Protein AF-X1CIK1-F1 (afdb_monomer_lite)

pLDDT: mean 94.16, std 3.33, range [76.56, 97.62]

Structure (mmCIF, N/CA/C/O backbone):
data_AF-X1CIK1-F1
#
_entry.id   AF-X1CIK1-F1
#
loop_
_atom_site.group_PDB
_atom_site.id
_atom_site.type_symbol
_atom_site.label_atom_id
_atom_site.label_alt_id
_atom_site.label_comp_id
_atom_site.label_asym_id
_atom_site.label_entity_id
_atom_site.label_seq_id
_atom_site.pdbx_PDB_ins_code
_atom_site.Cartn_x
_atom_site.Cartn_y
_atom_site.Cartn_z
_atom_site.occupancy
_atom_site.B_iso_or_equiv
_atom_site.auth_seq_id
_atom_site.auth_comp_id
_atom_site.auth_asym_id
_atom_site.auth_atom_id
_atom_site.pdbx_PDB_model_num
ATOM 1 N N . MET A 1 1 ? 18.945 11.093 3.969 1.00 76.56 1 MET A N 1
ATOM 2 C CA . MET A 1 1 ? 17.959 11.317 2.883 1.00 76.56 1 MET A CA 1
ATOM 3 C C . MET A 1 1 ? 18.130 10.240 1.809 1.00 76.56 1 MET A C 1
ATOM 5 O O . MET A 1 1 ? 19.262 9.847 1.550 1.00 76.56 1 MET A O 1
ATOM 9 N N . ARG A 1 2 ? 17.051 9.687 1.233 1.00 86.06 2 ARG A N 1
ATOM 10 C CA . ARG A 1 2 ? 17.156 8.729 0.107 1.00 86.06 2 ARG A CA 1
ATOM 11 C C . ARG A 1 2 ? 17.204 9.504 -1.212 1.00 86.06 2 ARG A C 1
ATOM 13 O O . ARG A 1 2 ? 16.547 10.529 -1.328 1.00 86.06 2 ARG A O 1
ATOM 20 N N . THR A 1 3 ? 17.933 8.998 -2.207 1.00 96.88 3 THR A N 1
ATOM 21 C CA . THR A 1 3 ? 17.868 9.550 -3.570 1.00 96.88 3 THR A CA 1
ATOM 22 C C . THR A 1 3 ? 16.489 9.286 -4.185 1.00 96.88 3 THR A C 1
ATOM 24 O O . THR A 1 3 ? 15.876 8.268 -3.837 1.00 96.88 3 THR A O 1
ATOM 27 N N . PRO A 1 4 ? 16.017 10.107 -5.141 1.00 96.44 4 PRO A N 1
ATOM 28 C CA . PRO A 1 4 ? 14.732 9.889 -5.814 1.00 96.44 4 PRO A CA 1
ATOM 29 C C . PRO A 1 4 ? 14.586 8.469 -6.377 1.00 96.44 4 PRO A C 1
ATOM 31 O O . PRO A 1 4 ? 13.626 7.765 -6.069 1.00 96.44 4 PRO A O 1
ATOM 34 N N . LYS A 1 5 ? 15.623 7.975 -7.073 1.00 95.56 5 LYS A N 1
ATOM 35 C CA . LYS A 1 5 ? 15.680 6.601 -7.602 1.00 95.56 5 LYS A CA 1
ATOM 36 C C . LYS A 1 5 ? 15.501 5.534 -6.520 1.00 95.56 5 LYS A C 1
ATOM 38 O O . LYS A 1 5 ? 14.895 4.501 -6.778 1.00 95.56 5 LYS A O 1
ATOM 43 N N . ARG A 1 6 ? 16.051 5.733 -5.314 1.00 94.44 6 ARG A N 1
ATOM 44 C CA . ARG A 1 6 ? 15.900 4.785 -4.194 1.00 94.44 6 ARG A CA 1
ATOM 45 C C . ARG A 1 6 ? 14.544 4.925 -3.497 1.00 94.44 6 ARG A C 1
ATOM 47 O O . ARG A 1 6 ? 14.023 3.911 -3.042 1.00 94.44 6 ARG A O 1
ATOM 54 N N . GLY A 1 7 ? 13.990 6.134 -3.411 1.00 94.19 7 GLY A N 1
ATOM 55 C CA . GLY A 1 7 ? 12.675 6.4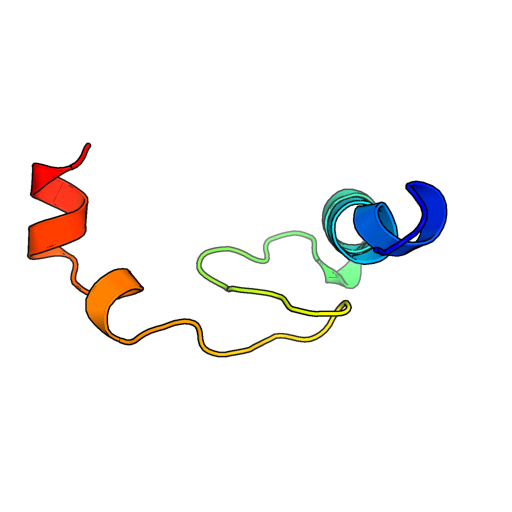02 -2.820 1.00 94.19 7 GLY A CA 1
ATOM 56 C C . GLY A 1 7 ? 11.528 5.808 -3.636 1.00 94.19 7 GLY A C 1
ATOM 57 O O . GLY A 1 7 ? 10.666 5.139 -3.075 1.00 94.19 7 GLY A O 1
ATOM 58 N N . ALA A 1 8 ? 11.584 5.950 -4.962 1.00 95.94 8 ALA A N 1
ATOM 59 C CA . ALA A 1 8 ? 10.529 5.502 -5.871 1.00 95.94 8 ALA A CA 1
ATOM 60 C C . ALA A 1 8 ? 10.449 3.975 -6.056 1.00 95.94 8 ALA A C 1
ATOM 62 O O . ALA A 1 8 ? 9.463 3.479 -6.592 1.00 95.94 8 ALA A O 1
ATOM 63 N N . LYS A 1 9 ? 11.455 3.202 -5.611 1.00 96.12 9 LYS A N 1
ATOM 64 C CA . LYS A 1 9 ? 11.533 1.749 -5.873 1.00 96.12 9 LYS A CA 1
ATOM 65 C C . LYS A 1 9 ? 10.281 0.978 -5.464 1.00 96.12 9 LYS A C 1
ATOM 67 O O . LYS A 1 9 ? 9.900 0.054 -6.171 1.00 96.12 9 LYS A O 1
ATOM 72 N N . THR A 1 10 ? 9.693 1.305 -4.311 1.00 95.50 10 THR A N 1
ATOM 73 C CA . THR A 1 10 ? 8.488 0.612 -3.832 1.00 95.50 10 THR A CA 1
ATOM 74 C C . THR A 1 10 ? 7.294 0.953 -4.714 1.00 95.50 10 THR A C 1
ATOM 76 O O . THR A 1 10 ? 6.617 0.042 -5.167 1.00 95.50 10 THR A O 1
ATOM 79 N N . SER A 1 11 ? 7.080 2.237 -5.012 1.00 95.19 11 SER A N 1
ATOM 80 C CA . SER A 1 11 ? 5.958 2.690 -5.841 1.00 95.19 11 SER A CA 1
ATOM 81 C C . SER A 1 11 ? 6.028 2.124 -7.256 1.00 95.19 11 SER A C 1
ATOM 83 O O . SER A 1 11 ? 5.039 1.596 -7.746 1.00 95.19 11 SER A O 1
ATOM 85 N N . VAL A 1 12 ? 7.211 2.158 -7.881 1.00 95.88 12 VAL A N 1
ATOM 86 C CA . VAL A 1 12 ? 7.421 1.579 -9.217 1.00 95.88 12 VAL A CA 1
ATOM 87 C C . VAL A 1 12 ? 7.143 0.077 -9.199 1.00 95.88 12 VAL A C 1
ATOM 89 O O . VAL A 1 12 ? 6.374 -0.392 -10.023 1.00 95.88 12 VAL A O 1
ATOM 92 N N . TYR A 1 13 ? 7.689 -0.666 -8.228 1.00 94.75 13 TYR A N 1
ATOM 93 C CA . TYR A 1 13 ? 7.452 -2.109 -8.106 1.00 94.75 13 TYR A CA 1
ATOM 94 C C . TYR A 1 13 ? 5.961 -2.460 -7.996 1.00 94.75 13 TYR A C 1
ATOM 96 O O . TYR A 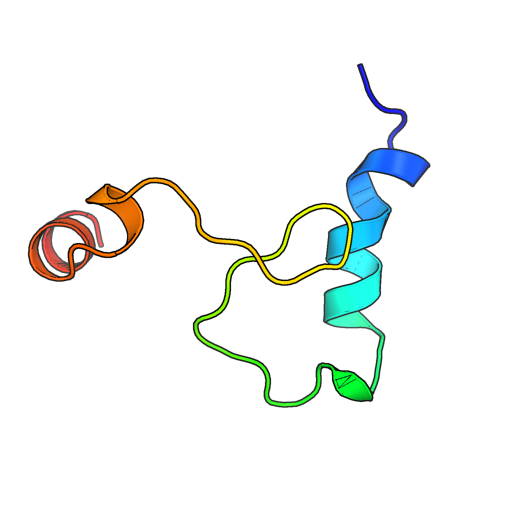1 13 ? 5.507 -3.360 -8.698 1.00 94.75 13 TYR A O 1
ATOM 104 N N . LEU A 1 14 ? 5.207 -1.743 -7.155 1.00 95.06 14 LEU A N 1
ATOM 105 C CA . LEU A 1 14 ? 3.772 -1.984 -6.970 1.00 95.06 14 LEU A CA 1
ATOM 106 C C . LEU A 1 14 ? 2.950 -1.654 -8.218 1.00 95.06 14 LEU A C 1
ATOM 108 O O . LEU A 1 14 ? 1.984 -2.348 -8.505 1.00 95.06 14 LEU A O 1
ATOM 112 N N . ALA A 1 15 ? 3.340 -0.616 -8.960 1.00 94.75 15 ALA A N 1
ATOM 113 C CA . ALA A 1 15 ? 2.627 -0.192 -10.159 1.00 94.75 15 ALA A CA 1
ATOM 114 C C . ALA A 1 15 ? 2.935 -1.059 -11.391 1.00 94.75 15 ALA A C 1
ATOM 116 O O . ALA A 1 15 ? 2.114 -1.125 -12.301 1.00 94.75 15 ALA A O 1
ATOM 117 N N . SER A 1 16 ? 4.117 -1.684 -11.456 1.00 95.12 16 SER A N 1
ATOM 118 C CA . SER A 1 16 ? 4.615 -2.295 -12.696 1.00 95.12 16 SER A CA 1
ATOM 119 C C . SER A 1 16 ? 4.752 -3.815 -12.672 1.00 95.12 16 SER A C 1
ATOM 121 O O . SER A 1 16 ? 5.048 -4.392 -13.715 1.00 95.12 16 SER A O 1
ATOM 123 N N . THR A 1 17 ? 4.639 -4.473 -11.514 1.00 94.19 17 THR A N 1
ATOM 124 C CA . THR A 1 17 ? 4.928 -5.916 -11.410 1.00 94.19 17 THR A CA 1
ATOM 125 C C . THR A 1 17 ? 3.648 -6.744 -11.515 1.00 94.19 17 THR A C 1
ATOM 127 O O . THR A 1 17 ? 2.729 -6.490 -10.737 1.00 94.19 17 THR A O 1
ATOM 130 N N . PRO A 1 18 ? 3.596 -7.776 -12.384 1.00 93.50 18 PRO A N 1
ATOM 131 C CA . PRO A 1 18 ? 2.409 -8.615 -12.530 1.00 93.50 18 PRO A CA 1
ATOM 132 C C . PRO A 1 18 ? 1.947 -9.301 -11.245 1.00 93.50 18 PRO A C 1
ATOM 134 O O . PRO A 1 18 ? 0.751 -9.395 -10.995 1.00 93.50 18 PRO A O 1
ATOM 137 N N . ASP A 1 19 ? 2.887 -9.692 -10.383 1.00 89.19 19 ASP A N 1
ATOM 138 C CA . ASP A 1 19 ? 2.599 -10.306 -9.081 1.00 89.19 19 ASP A CA 1
ATOM 139 C C . ASP A 1 19 ? 1.746 -9.413 -8.164 1.00 89.19 19 ASP A C 1
ATOM 141 O O . ASP A 1 19 ? 1.152 -9.897 -7.203 1.00 89.19 19 ASP A O 1
ATOM 145 N N . MET A 1 20 ? 1.709 -8.103 -8.428 1.00 92.44 20 MET A N 1
ATOM 146 C CA . MET A 1 20 ? 0.942 -7.127 -7.654 1.00 92.44 20 MET A CA 1
ATOM 147 C C . MET A 1 20 ? -0.442 -6.847 -8.256 1.00 92.44 20 MET A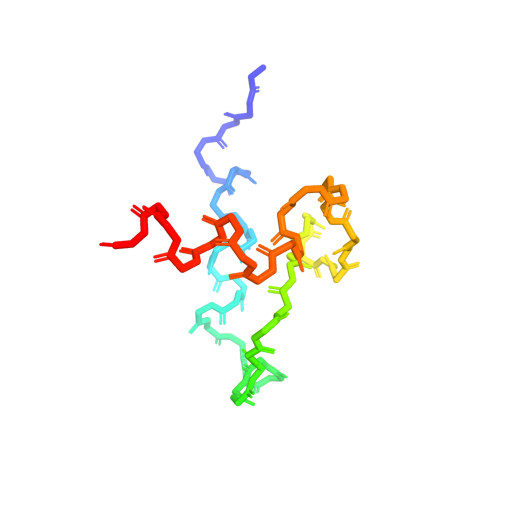 C 1
ATOM 149 O O . MET A 1 20 ? -1.218 -6.098 -7.659 1.00 92.44 20 MET A O 1
ATOM 153 N N . TYR A 1 21 ? -0.792 -7.436 -9.404 1.00 92.12 21 TYR A N 1
ATOM 154 C CA . TYR A 1 21 ? -2.131 -7.282 -9.966 1.00 92.12 21 TYR A CA 1
ATOM 155 C C . TYR A 1 21 ? -3.187 -7.852 -9.012 1.00 92.12 21 TYR A C 1
ATOM 157 O O . TYR A 1 21 ? -3.116 -8.998 -8.578 1.00 92.12 21 TYR A O 1
ATOM 165 N N . GLY A 1 22 ? -4.167 -7.017 -8.657 1.00 90.88 22 GLY A N 1
ATOM 166 C CA . GLY A 1 22 ? -5.222 -7.360 -7.700 1.00 90.88 22 GLY A CA 1
ATOM 167 C C . GLY A 1 22 ? -4.833 -7.228 -6.222 1.00 90.88 22 GLY A C 1
ATOM 168 O O . GLY A 1 22 ? -5.688 -7.417 -5.360 1.00 90.88 22 GLY A O 1
ATOM 169 N N . ALA A 1 23 ? -3.588 -6.867 -5.891 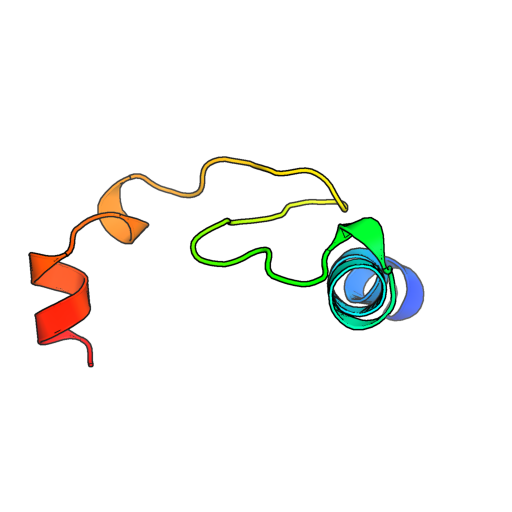1.00 91.50 23 ALA A N 1
ATOM 170 C CA . ALA A 1 23 ? -3.185 -6.655 -4.503 1.00 91.50 23 ALA A CA 1
ATOM 171 C C . ALA A 1 23 ? -3.769 -5.338 -3.948 1.00 91.50 23 ALA A C 1
ATOM 173 O O . ALA A 1 23 ? -3.310 -4.248 -4.287 1.00 91.50 23 ALA A O 1
ATOM 174 N N . THR A 1 24 ? -4.759 -5.435 -3.057 1.00 92.00 24 THR A N 1
ATOM 175 C CA . THR A 1 24 ? -5.414 -4.289 -2.395 1.00 92.00 24 THR A CA 1
ATOM 176 C C . THR A 1 24 ? -5.372 -4.419 -0.867 1.00 92.00 24 THR A C 1
ATOM 178 O O . THR A 1 24 ? -5.039 -5.474 -0.332 1.00 92.00 24 THR A O 1
ATOM 181 N N . GLY A 1 25 ? -5.645 -3.323 -0.144 1.00 91.56 25 GLY A N 1
ATOM 182 C CA . GLY A 1 25 ? -5.764 -3.319 1.327 1.00 91.56 25 GLY A CA 1
ATOM 183 C C . GLY A 1 25 ? -4.461 -3.550 2.109 1.00 91.56 25 GLY A C 1
ATOM 184 O O . GLY A 1 25 ? -4.490 -3.718 3.325 1.00 91.56 25 GLY A O 1
ATOM 185 N N . LYS A 1 26 ? -3.310 -3.563 1.429 1.00 93.38 26 LYS A N 1
ATOM 186 C CA . LYS A 1 26 ? -1.999 -3.882 2.008 1.00 93.38 26 LYS A CA 1
ATOM 187 C C . LYS A 1 26 ? -1.088 -2.664 2.073 1.00 93.38 26 LYS A C 1
ATOM 189 O O . LYS A 1 26 ? -1.131 -1.784 1.218 1.00 93.38 26 LYS A O 1
ATOM 194 N N . TYR A 1 27 ? -0.195 -2.663 3.058 1.00 95.31 27 TYR A N 1
ATOM 195 C CA . TYR A 1 27 ? 0.861 -1.663 3.198 1.00 95.31 27 TYR A CA 1
ATOM 196 C C . TYR A 1 27 ? 2.226 -2.272 2.866 1.00 95.31 27 TYR A C 1
ATOM 198 O O . TYR A 1 27 ? 2.542 -3.385 3.286 1.00 95.31 27 TYR A O 1
ATOM 206 N N . PHE A 1 28 ? 3.062 -1.530 2.134 1.00 95.50 28 PHE A N 1
ATOM 207 C CA . PHE A 1 28 ? 4.373 -2.003 1.694 1.00 95.50 28 PHE A CA 1
ATOM 208 C C . PHE A 1 28 ? 5.500 -1.051 2.089 1.00 95.50 28 PHE A C 1
ATOM 210 O O . PHE A 1 28 ? 5.438 0.161 1.886 1.00 95.50 28 PHE A O 1
ATOM 217 N N . LYS A 1 29 ? 6.605 -1.629 2.562 1.00 94.69 29 LYS A N 1
ATOM 218 C CA . LYS A 1 29 ? 7.850 -0.928 2.883 1.00 94.69 29 LYS A CA 1
ATOM 219 C C . LYS A 1 29 ? 9.027 -1.667 2.261 1.00 94.69 29 LYS A C 1
ATOM 221 O O . LYS A 1 29 ? 9.220 -2.858 2.475 1.00 94.69 29 LYS A O 1
ATOM 226 N N . ASN A 1 30 ? 9.849 -0.948 1.494 1.00 93.00 30 ASN A N 1
ATOM 227 C CA . ASN A 1 30 ? 11.003 -1.508 0.775 1.00 93.00 30 ASN A CA 1
ATOM 228 C C . ASN A 1 30 ? 10.642 -2.721 -0.121 1.00 93.00 30 ASN A C 1
ATOM 230 O O . ASN A 1 30 ? 11.419 -3.674 -0.191 1.00 93.00 30 ASN A O 1
ATOM 234 N N . ARG A 1 31 ? 9.497 -2.663 -0.824 1.00 92.69 31 ARG A N 1
ATOM 235 C CA . ARG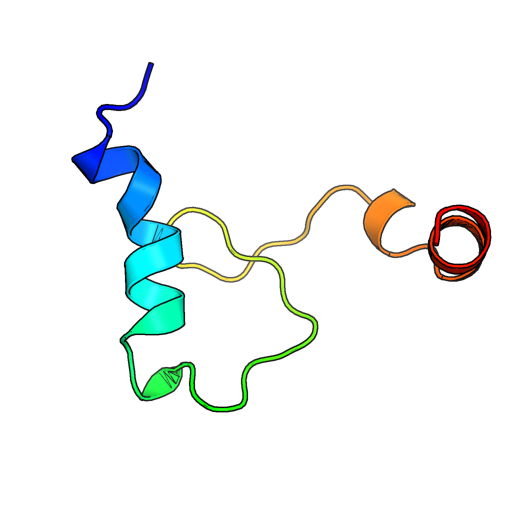 A 1 31 ? 8.941 -3.745 -1.675 1.00 92.69 31 ARG A CA 1
ATOM 236 C C . ARG A 1 31 ? 8.511 -5.017 -0.925 1.00 92.69 31 ARG A C 1
ATOM 238 O O . ARG A 1 31 ? 8.432 -6.077 -1.528 1.00 92.69 31 ARG A O 1
ATOM 245 N N . LYS A 1 32 ? 8.260 -4.932 0.382 1.00 93.19 32 LYS A N 1
ATOM 246 C CA . LYS A 1 32 ? 7.718 -6.039 1.182 1.00 93.19 32 LYS A CA 1
ATOM 247 C C . LYS A 1 32 ? 6.469 -5.587 1.916 1.00 93.19 32 LYS A C 1
ATOM 249 O O . LYS A 1 32 ? 6.420 -4.438 2.356 1.00 93.19 32 LYS A O 1
ATOM 254 N N . GLU A 1 33 ? 5.493 -6.480 2.044 1.00 94.69 33 GLU A N 1
ATOM 255 C CA . GLU A 1 33 ? 4.321 -6.248 2.885 1.00 94.69 33 GLU A CA 1
ATOM 256 C C . GLU A 1 33 ? 4.777 -6.024 4.335 1.00 94.69 33 GLU A C 1
ATOM 258 O O . GLU A 1 33 ? 5.691 -6.691 4.829 1.00 94.69 33 GLU A O 1
ATOM 263 N N . ALA A 1 34 ? 4.200 -5.027 4.993 1.00 95.62 34 ALA A N 1
ATOM 264 C CA . ALA A 1 34 ? 4.530 -4.660 6.360 1.00 95.62 34 ALA A CA 1
ATOM 265 C C . ALA A 1 34 ? 3.282 -4.148 7.077 1.00 95.62 34 ALA A C 1
ATOM 267 O O . ALA A 1 34 ? 2.343 -3.669 6.445 1.00 95.62 34 ALA A O 1
ATOM 268 N N . LYS A 1 35 ? 3.295 -4.188 8.411 1.00 95.38 35 LYS A N 1
ATOM 269 C CA . LYS A 1 35 ? 2.277 -3.507 9.212 1.00 95.38 35 LYS A CA 1
ATOM 270 C C . LYS A 1 35 ? 2.680 -2.054 9.448 1.00 95.38 35 LYS A C 1
ATOM 272 O O . LYS A 1 35 ? 3.824 -1.777 9.818 1.00 95.38 35 LYS A O 1
ATOM 277 N N . SER A 1 36 ? 1.749 -1.140 9.217 1.00 95.00 36 SER A N 1
ATOM 278 C CA . SER A 1 36 ? 1.847 0.260 9.621 1.00 95.00 36 SER A CA 1
ATOM 279 C C . SER A 1 36 ? 1.424 0.423 11.087 1.00 95.00 36 SER A C 1
ATOM 281 O O . SER A 1 36 ? 1.236 -0.546 11.826 1.00 95.00 36 SER A O 1
ATOM 283 N N . VAL A 1 37 ? 1.332 1.670 11.544 1.00 95.75 37 VAL A N 1
ATOM 284 C CA . VAL A 1 37 ? 0.891 1.999 12.904 1.00 95.75 37 VAL A CA 1
ATOM 285 C C . VAL A 1 37 ? -0.548 1.532 13.154 1.00 95.75 37 VAL A C 1
ATOM 287 O O . VAL A 1 37 ? -1.380 1.576 12.254 1.00 95.75 37 VAL A O 1
ATOM 290 N N . LYS A 1 38 ? -0.869 1.118 14.387 1.00 95.62 38 LYS A N 1
ATOM 291 C CA . LYS A 1 38 ? -2.174 0.509 14.719 1.00 95.62 38 LYS A CA 1
ATOM 292 C C . LYS A 1 38 ? -3.377 1.373 14.325 1.00 95.62 38 LYS A C 1
ATOM 294 O O . LYS A 1 38 ? -4.320 0.850 13.752 1.00 95.62 38 LYS A O 1
ATOM 299 N N . ILE A 1 39 ? -3.304 2.682 14.570 1.00 96.38 39 ILE A N 1
ATOM 300 C CA . ILE A 1 39 ? -4.394 3.622 14.268 1.00 96.38 39 ILE A CA 1
ATOM 301 C C . ILE A 1 39 ? -4.752 3.679 12.777 1.00 96.38 39 ILE A C 1
ATOM 303 O O . ILE A 1 39 ? -5.887 3.967 12.433 1.00 96.38 39 ILE A O 1
ATOM 307 N N . SER A 1 40 ? -3.816 3.342 11.880 1.00 94.19 40 SER A N 1
ATOM 308 C CA . SER A 1 40 ? -4.094 3.319 10.435 1.00 94.19 40 SER A CA 1
ATOM 309 C C . SER A 1 40 ? -5.045 2.199 9.998 1.00 94.19 40 SER A C 1
ATOM 311 O O . SER A 1 40 ? -5.458 2.179 8.846 1.00 94.19 40 SER A O 1
ATOM 313 N N . TYR A 1 41 ? -5.382 1.281 10.906 1.00 94.75 41 TYR A N 1
ATOM 314 C CA . TYR A 1 41 ? -6.340 0.200 10.683 1.00 94.75 41 TYR A CA 1
ATOM 315 C C . TYR A 1 41 ? -7.684 0.445 11.383 1.00 94.75 41 TYR A C 1
ATOM 317 O O . TYR A 1 41 ? -8.551 -0.423 11.340 1.00 94.75 41 TYR A O 1
ATOM 325 N N . ASP A 1 42 ? -7.859 1.585 12.056 1.00 96.94 42 A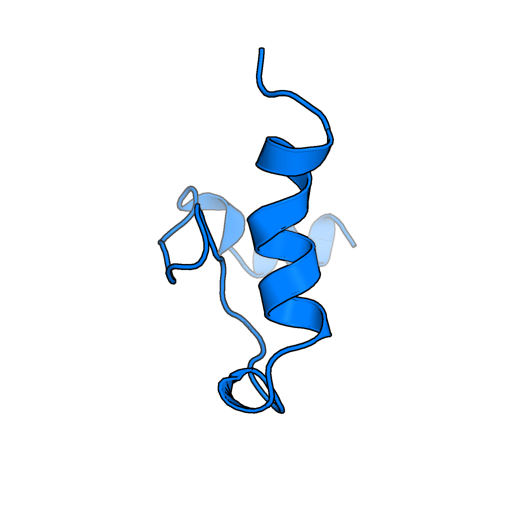SP A N 1
ATOM 326 C CA . ASP A 1 42 ? -9.123 1.927 12.701 1.00 96.94 42 ASP A CA 1
ATOM 327 C C . ASP A 1 42 ? -10.125 2.437 11.656 1.00 96.94 42 ASP A C 1
ATOM 329 O O . ASP A 1 42 ? -9.994 3.540 11.119 1.00 96.94 42 ASP A O 1
ATOM 333 N N . GLU A 1 43 ? -11.136 1.620 11.362 1.00 96.38 43 GLU A N 1
ATOM 334 C CA . GLU A 1 43 ? -12.175 1.964 10.392 1.00 96.38 43 GLU A CA 1
ATOM 335 C C . GLU A 1 43 ? -13.037 3.152 10.827 1.00 96.38 43 GLU A C 1
ATOM 337 O O . GLU A 1 43 ? -13.557 3.865 9.970 1.00 96.38 43 GLU A O 1
ATOM 342 N N . THR A 1 44 ? -13.218 3.374 12.132 1.00 97.62 44 THR A N 1
ATOM 343 C CA . THR A 1 44 ? -14.023 4.498 12.629 1.00 97.62 44 THR A CA 1
ATOM 344 C C . THR A 1 44 ? -13.300 5.813 12.377 1.00 97.62 44 THR A C 1
ATOM 346 O O . THR A 1 44 ? -13.891 6.740 11.825 1.00 97.62 44 THR A O 1
ATOM 349 N N . VAL A 1 45 ? -11.996 5.848 12.666 1.00 97.00 45 VAL A N 1
ATOM 350 C CA . VAL A 1 45 ? -11.131 6.999 12.383 1.00 97.00 45 VAL A CA 1
ATOM 351 C C . VAL A 1 45 ? -11.023 7.229 10.877 1.00 97.00 45 VAL A C 1
ATOM 353 O O . VAL A 1 45 ? -11.148 8.363 10.423 1.00 97.00 45 VAL A O 1
ATOM 356 N N . ALA A 1 46 ? -10.850 6.167 10.083 1.00 96.12 46 ALA A N 1
ATOM 357 C CA . ALA A 1 46 ? -10.781 6.279 8.626 1.00 96.12 46 ALA A CA 1
ATOM 358 C C . ALA A 1 46 ? -12.070 6.864 8.021 1.00 96.12 46 ALA A C 1
ATOM 360 O O . ALA A 1 46 ? -11.988 7.734 7.158 1.00 96.12 46 ALA A O 1
ATOM 361 N N . LYS A 1 47 ? -13.249 6.435 8.499 1.00 97.56 47 LYS A N 1
ATOM 362 C CA . LYS A 1 47 ? -14.557 6.956 8.054 1.00 97.56 47 LYS A CA 1
ATOM 363 C C . LYS A 1 47 ? -14.809 8.407 8.464 1.00 97.56 47 LYS A C 1
ATOM 365 O O . LYS A 1 47 ? -15.562 9.082 7.782 1.00 97.56 47 LYS A O 1
ATOM 370 N N . GLN A 1 48 ? -14.237 8.866 9.576 1.00 97.25 48 GLN A N 1
ATOM 371 C CA . GLN A 1 48 ? -14.345 10.264 10.010 1.00 97.25 48 GLN A CA 1
ATOM 372 C C . GLN A 1 48 ? -13.378 11.195 9.271 1.00 97.25 48 GLN A C 1
ATOM 374 O O . GLN A 1 48 ? -13.654 12.385 9.157 1.00 97.25 48 GLN A O 1
ATOM 379 N N . LEU A 1 49 ? -12.225 10.676 8.833 1.00 96.19 49 LEU A N 1
ATOM 380 C CA . LEU A 1 49 ? -11.204 11.449 8.121 1.00 96.19 49 LEU A CA 1
ATOM 381 C C . LEU A 1 49 ? -11.551 11.685 6.644 1.00 96.19 49 LEU A C 1
ATOM 383 O O . LEU A 1 49 ? -11.103 12.681 6.079 1.00 96.19 49 LEU A O 1
ATOM 387 N N . TRP A 1 50 ? -12.261 10.741 6.025 1.00 92.06 50 TRP A N 1
ATOM 388 C CA . TRP A 1 50 ? -12.678 10.802 4.624 1.00 92.06 50 TRP A CA 1
ATOM 389 C C . TRP A 1 50 ? -13.877 11.730 4.425 1.00 92.06 50 TRP A C 1
ATOM 391 O O . TRP A 1 50 ? -13.833 12.531 3.465 1.00 92.06 50 TRP A O 1
#

Organism: NCBI:txid412755

Foldseek 3Di:
DDDPVQVCVQVCCCVPPPVNVPPPPFDDDSVDTDDDDPVVPDPVVVVVVD

Sequence (50 aa):
MRTPKRGAKTSVYLASTPDMYGATGKYFKNRKEAKSVKISYDETVAKQLW

Radius of gyration: 13.49 Å; chains: 1; bounding box: 32×22×27 Å

Secondary structure (DSSP, 8-state):
---HHHHTHHHHHHHH-GGGTT--S--EETTEE----GGGG-HHHHHHH-